Protein AF-A0A8S3JSC9-F1 (afdb_monomer)

Radius of gyration: 20.57 Å; Cα contacts (8 Å, |Δi|>4): 93; chains: 1; bounding box: 44×23×69 Å

Mean predicted aligned error: 8.95 Å

Foldseek 3Di:
DFDPPQWDFDCDVNDTDIDGAAEDPDDLVVVVVVVCVVPVPDDDDSVVSVVPPPPSYDYPVVDDPPDDPDPVQVVQLVVLVVCPVVDPDCCSNGPVSVVCVVDDDPVPPD

Solvent-accessible surface area (backbone atoms only — not comparable to full-atom values): 6855 Å² total; per-residue (Å²): 86,71,53,95,83,38,58,42,80,41,77,56,96,88,40,84,42,80,37,66,44,38,73,37,86,56,53,74,64,58,51,48,55,51,49,43,71,78,34,81,88,62,91,72,54,71,66,59,58,63,65,72,48,58,86,45,53,40,55,56,86,79,46,80,87,85,62,81,49,48,71,70,58,34,53,51,35,52,51,29,54,58,46,41,78,78,43,91,63,76,46,30,71,36,62,67,54,35,51,63,72,72,50,80,63,86,84,71,79,127

Secondary structure (DSSP, 8-state):
---TT-EEEEEETTEEEEEE-EEE-S-HHHHHHHHHHH-TT----HHHHHHSS-TTEEEGGGS-TTS--SHHHHHHHHHHHHHTTTSSSGGGSSHHHHHHHHSPPTT---

Structure (mmCIF, N/CA/C/O backbone):
data_AF-A0A8S3JSC9-F1
#
_entry.id   AF-A0A8S3JSC9-F1
#
loop_
_atom_site.group_PDB
_atom_site.id
_atom_site.type_symbol
_atom_site.label_atom_id
_atom_site.label_alt_id
_atom_site.label_comp_id
_atom_site.label_asym_id
_atom_site.label_entity_id
_atom_site.label_seq_id
_atom_site.pdbx_PDB_ins_code
_atom_site.Cartn_x
_atom_site.Cartn_y
_atom_site.Cartn_z
_atom_site.occupancy
_atom_site.B_iso_or_equiv
_atom_site.auth_seq_id
_atom_site.auth_comp_id
_atom_site.auth_asym_id
_atom_site.auth_atom_id
_atom_site.pdbx_PDB_model_num
ATOM 1 N N . MET A 1 1 ? 2.809 -1.578 -6.951 1.00 67.69 1 MET A N 1
ATOM 2 C CA . MET A 1 1 ? 2.773 -2.177 -5.586 1.00 67.69 1 MET A CA 1
ATOM 3 C C . MET A 1 1 ? 3.974 -1.689 -4.778 1.00 67.69 1 MET A C 1
ATOM 5 O O . MET A 1 1 ? 4.929 -1.266 -5.410 1.00 67.69 1 MET A O 1
ATOM 9 N N . PRO A 1 2 ? 3.972 -1.724 -3.428 1.00 67.50 2 PRO A N 1
ATOM 10 C CA . PRO A 1 2 ? 5.114 -1.259 -2.639 1.00 67.50 2 PRO A CA 1
ATOM 11 C C . PRO A 1 2 ? 6.353 -2.104 -2.931 1.00 67.50 2 PRO A C 1
ATOM 13 O O . PRO A 1 2 ? 6.343 -3.321 -2.732 1.00 67.50 2 PRO A O 1
ATOM 16 N N . GLY A 1 3 ?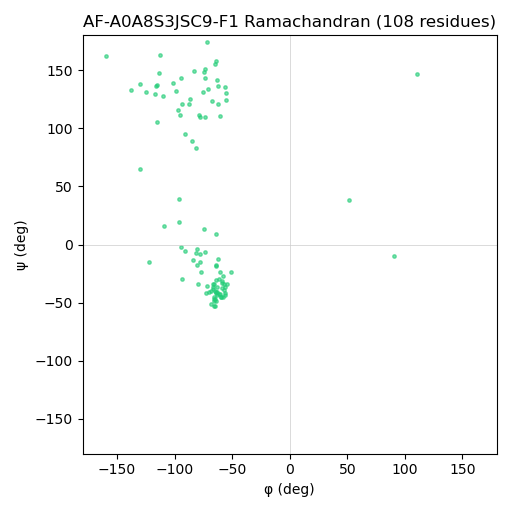 7.420 -1.463 -3.398 1.00 72.25 3 GLY A N 1
ATOM 17 C CA . GLY A 1 3 ? 8.706 -2.114 -3.606 1.00 72.25 3 GLY A CA 1
ATOM 18 C C . GLY A 1 3 ? 9.404 -2.426 -2.280 1.00 72.25 3 GLY A C 1
ATOM 19 O O . GLY A 1 3 ? 8.987 -2.001 -1.203 1.00 72.25 3 GLY A O 1
ATOM 20 N N . LYS A 1 4 ? 10.540 -3.133 -2.337 1.00 76.94 4 LYS A N 1
ATOM 21 C CA . LYS A 1 4 ? 11.364 -3.430 -1.142 1.00 76.94 4 LYS A CA 1
ATOM 22 C C . LYS A 1 4 ? 11.831 -2.164 -0.404 1.00 76.94 4 LYS A C 1
ATOM 24 O O . LYS A 1 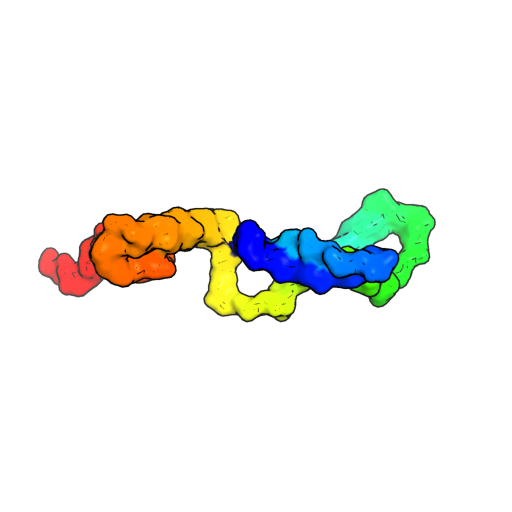4 ? 12.083 -2.204 0.794 1.00 76.94 4 LYS A O 1
ATOM 29 N N . ARG A 1 5 ? 11.961 -1.049 -1.130 1.00 79.50 5 ARG A N 1
ATOM 30 C CA . ARG A 1 5 ? 12.373 0.256 -0.592 1.00 79.50 5 ARG A CA 1
ATOM 31 C C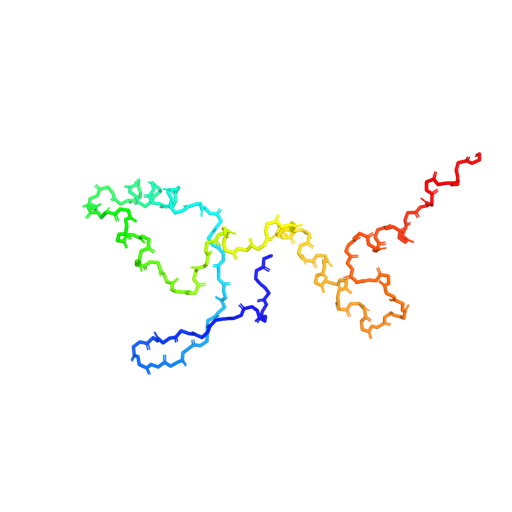 . ARG A 1 5 ? 11.217 1.057 0.012 1.00 79.50 5 ARG A C 1
ATOM 33 O O . ARG A 1 5 ? 11.475 2.016 0.730 1.00 79.50 5 ARG A O 1
ATOM 40 N N . ASP A 1 6 ? 9.970 0.662 -0.237 1.00 84.88 6 ASP A N 1
ATOM 41 C CA . ASP A 1 6 ? 8.794 1.328 0.316 1.00 84.88 6 ASP A CA 1
ATOM 42 C C . ASP A 1 6 ? 8.536 0.847 1.741 1.00 84.88 6 ASP A C 1
ATOM 44 O O . ASP A 1 6 ? 7.733 -0.054 2.001 1.00 84.88 6 ASP A O 1
ATOM 48 N N . THR A 1 7 ? 9.244 1.460 2.683 1.00 91.62 7 THR A N 1
ATOM 49 C CA . THR A 1 7 ? 9.149 1.148 4.107 1.00 91.62 7 THR A CA 1
ATOM 50 C C . THR A 1 7 ? 8.544 2.302 4.901 1.00 91.62 7 THR A C 1
ATOM 52 O O . THR A 1 7 ? 8.408 3.434 4.429 1.00 91.62 7 THR A O 1
ATOM 55 N N . ILE A 1 8 ? 8.108 1.994 6.115 1.00 91.06 8 ILE A N 1
ATOM 56 C CA . ILE A 1 8 ? 7.600 2.944 7.097 1.00 91.06 8 ILE A CA 1
ATOM 57 C C . ILE A 1 8 ? 8.161 2.577 8.466 1.00 91.06 8 ILE A C 1
ATOM 59 O O . ILE A 1 8 ? 8.158 1.411 8.863 1.00 91.06 8 ILE A O 1
ATOM 63 N N . VAL A 1 9 ? 8.659 3.582 9.183 1.00 93.56 9 VAL A N 1
ATOM 64 C CA . VAL A 1 9 ? 9.118 3.421 10.563 1.00 93.56 9 VAL A CA 1
ATOM 65 C C . VAL A 1 9 ? 7.922 3.625 11.480 1.00 93.56 9 VAL A C 1
ATOM 67 O O . VAL A 1 9 ? 7.293 4.683 11.469 1.00 93.56 9 VAL A O 1
ATOM 70 N N . VAL A 1 10 ? 7.605 2.606 12.269 1.00 93.88 10 VAL A N 1
ATOM 71 C CA . VAL A 1 10 ? 6.511 2.621 13.237 1.00 93.88 10 VAL A CA 1
ATOM 72 C C . VAL A 1 10 ? 7.107 2.494 14.634 1.00 93.88 10 VAL A C 1
ATOM 74 O O . VAL A 1 10 ? 8.026 1.710 14.852 1.00 93.88 10 VAL A O 1
ATOM 77 N N . ASN A 1 11 ? 6.596 3.284 15.579 1.00 91.38 11 ASN A N 1
ATOM 78 C CA . ASN A 1 11 ? 6.844 3.037 16.994 1.00 91.38 11 ASN A CA 1
ATOM 79 C C . ASN A 1 11 ? 5.915 1.909 17.449 1.00 91.38 11 ASN A C 1
ATOM 81 O O . ASN A 1 11 ? 4.693 2.090 17.467 1.00 91.38 11 ASN A O 1
ATOM 85 N N . ASP A 1 12 ? 6.514 0.770 17.755 1.00 88.12 12 ASP A N 1
ATOM 86 C CA . ASP A 1 12 ? 5.867 -0.447 18.207 1.00 88.12 12 ASP A CA 1
ATOM 87 C C . ASP A 1 12 ? 6.332 -0.718 19.640 1.00 88.12 12 ASP A C 1
ATOM 89 O O . ASP A 1 12 ? 7.495 -1.038 19.880 1.00 88.12 12 ASP A O 1
ATOM 93 N N . ASN A 1 13 ? 5.451 -0.471 20.610 1.00 88.00 13 ASN A N 1
ATOM 94 C CA . ASN A 1 13 ? 5.727 -0.645 22.041 1.00 88.00 13 ASN A CA 1
ATOM 95 C C . ASN A 1 13 ? 7.013 0.045 22.548 1.00 88.00 13 ASN A C 1
ATOM 97 O O . ASN A 1 13 ? 7.734 -0.491 23.385 1.00 88.00 13 ASN A O 1
ATOM 101 N N . GLY A 1 14 ? 7.313 1.248 22.047 1.00 90.06 14 GLY A N 1
ATOM 102 C CA . GLY A 1 14 ? 8.494 2.026 22.437 1.00 90.06 14 GLY A CA 1
ATOM 103 C C . GLY A 1 14 ? 9.732 1.757 21.578 1.00 90.06 14 GLY A C 1
ATOM 104 O O . GLY A 1 14 ? 10.698 2.517 21.654 1.00 90.06 14 GLY A O 1
ATOM 105 N N . GLN A 1 15 ? 9.699 0.740 20.714 1.00 93.88 15 GLN A N 1
ATOM 106 C CA . GLN A 1 15 ? 10.769 0.435 19.775 1.00 93.88 15 GLN A CA 1
ATOM 107 C C . GLN A 1 15 ? 10.446 0.988 18.384 1.00 93.88 15 GLN A C 1
ATOM 109 O O . GLN A 1 15 ? 9.357 0.801 17.843 1.00 93.88 15 GLN A O 1
ATOM 114 N N . LYS A 1 16 ? 11.410 1.677 17.766 1.00 95.31 16 LYS A N 1
ATOM 115 C CA . LYS A 1 16 ? 11.297 2.075 16.358 1.00 95.31 16 LYS A CA 1
ATOM 116 C C . LYS A 1 16 ? 11.604 0.871 15.474 1.00 95.31 16 LYS A C 1
ATOM 118 O O . LYS A 1 16 ? 12.761 0.474 15.362 1.00 95.31 16 LYS A O 1
ATOM 123 N N . THR A 1 17 ? 10.580 0.354 14.807 1.00 95.31 17 THR A N 1
ATOM 124 C CA . THR A 1 17 ? 10.687 -0.800 13.911 1.00 95.31 17 THR A CA 1
ATOM 125 C C . THR A 1 17 ? 10.348 -0.386 12.485 1.00 95.31 17 THR A C 1
ATOM 127 O O . THR A 1 17 ? 9.408 0.372 12.239 1.00 95.31 17 THR A O 1
ATOM 130 N N . THR A 1 18 ? 11.141 -0.864 11.527 1.00 94.88 18 THR A N 1
ATOM 131 C CA . THR A 1 18 ? 10.921 -0.595 10.101 1.00 94.88 18 THR A CA 1
ATOM 132 C C . THR A 1 18 ? 10.093 -1.719 9.495 1.00 94.88 18 THR A C 1
ATOM 134 O O . THR A 1 18 ? 10.520 -2.870 9.492 1.00 94.88 18 THR A O 1
ATOM 137 N N . TYR A 1 19 ? 8.933 -1.374 8.945 1.00 93.38 19 TYR A N 1
ATOM 138 C CA . TYR A 1 19 ? 8.031 -2.302 8.270 1.00 93.38 19 TYR A CA 1
ATOM 139 C C . TYR A 1 19 ? 7.947 -1.983 6.777 1.00 93.38 19 TYR A C 1
ATOM 141 O O . TYR A 1 19 ? 8.016 -0.821 6.374 1.00 93.38 19 TYR A O 1
ATOM 149 N N . GLN A 1 20 ? 7.756 -3.003 5.940 1.00 91.62 20 GLN A N 1
ATOM 150 C CA . GLN A 1 20 ? 7.388 -2.788 4.540 1.00 91.62 20 GLN A CA 1
ATOM 151 C C . GLN A 1 20 ? 5.941 -2.286 4.468 1.00 91.62 20 GLN A C 1
ATOM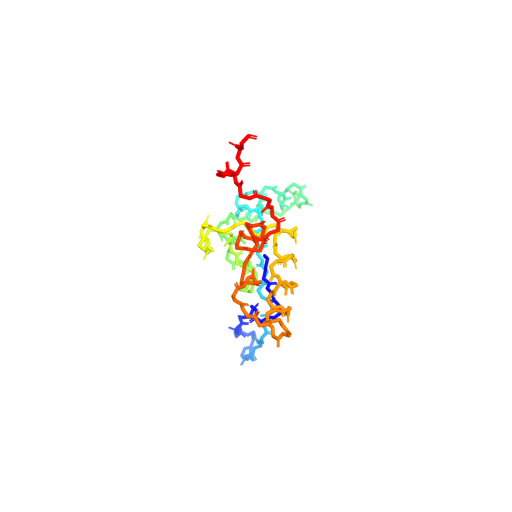 153 O O . GLN A 1 20 ? 5.054 -2.848 5.118 1.00 91.62 20 GLN A O 1
ATOM 158 N N . LYS A 1 21 ? 5.689 -1.246 3.665 1.00 90.00 21 LYS A N 1
ATOM 159 C CA . LYS A 1 21 ? 4.327 -0.757 3.436 1.00 90.00 21 LYS A CA 1
ATOM 160 C C . LYS A 1 21 ? 3.493 -1.847 2.768 1.00 90.00 21 LYS A C 1
ATOM 162 O O . LYS A 1 21 ? 3.934 -2.482 1.812 1.00 90.00 21 LYS A O 1
ATOM 167 N N . ARG A 1 22 ? 2.260 -2.026 3.234 1.00 89.19 22 ARG A N 1
ATOM 168 C CA . ARG A 1 22 ? 1.257 -2.890 2.600 1.00 89.19 22 ARG A CA 1
ATOM 169 C C . ARG A 1 22 ? 0.079 -2.042 2.158 1.00 89.19 22 ARG A C 1
ATOM 171 O O . ARG A 1 22 ? -0.441 -1.266 2.949 1.00 89.19 22 ARG A O 1
ATOM 178 N N . ILE A 1 23 ? -0.340 -2.174 0.905 1.00 87.12 23 ILE A N 1
ATOM 179 C CA . ILE A 1 23 ? -1.516 -1.453 0.409 1.00 87.12 23 ILE A CA 1
ATOM 180 C C . ILE A 1 23 ? -2.748 -2.287 0.720 1.00 87.12 23 ILE A C 1
ATOM 182 O O . ILE A 1 23 ? -2.838 -3.441 0.302 1.00 87.12 23 ILE A O 1
ATOM 186 N N . LEU A 1 24 ? -3.711 -1.687 1.412 1.00 89.62 24 LEU A N 1
ATOM 187 C CA . LEU A 1 24 ? -5.047 -2.248 1.505 1.00 89.62 24 LEU A CA 1
ATOM 188 C C . LEU A 1 24 ? -5.749 -2.033 0.160 1.00 89.62 24 LEU A C 1
ATOM 190 O O . LEU A 1 24 ? -6.031 -0.896 -0.225 1.00 89.62 24 LEU A O 1
ATOM 194 N N . LEU A 1 25 ? -5.956 -3.128 -0.576 1.00 85.88 25 LEU A N 1
ATOM 195 C CA . LEU A 1 25 ? -6.594 -3.102 -1.897 1.00 85.88 25 LEU A CA 1
ATOM 196 C C . LEU A 1 25 ? -8.095 -2.818 -1.801 1.00 85.88 25 LEU A C 1
ATOM 198 O O . LEU A 1 25 ? -8.630 -2.110 -2.652 1.00 85.88 25 LEU A O 1
ATOM 202 N N . TYR A 1 26 ? -8.728 -3.330 -0.747 1.00 89.44 26 TYR A N 1
ATOM 203 C CA . TYR A 1 26 ? -10.098 -3.013 -0.375 1.00 89.44 26 TYR A CA 1
ATOM 204 C C . TYR A 1 26 ? -10.198 -1.606 0.219 1.00 89.44 26 TYR A C 1
ATOM 206 O O . TYR A 1 26 ? -9.279 -1.092 0.864 1.00 89.44 26 TYR A O 1
ATOM 214 N N . THR A 1 27 ? -11.353 -0.981 0.056 1.00 91.12 27 THR A N 1
ATOM 215 C CA . THR A 1 27 ? -11.741 0.147 0.900 1.00 91.12 27 THR A CA 1
ATOM 216 C C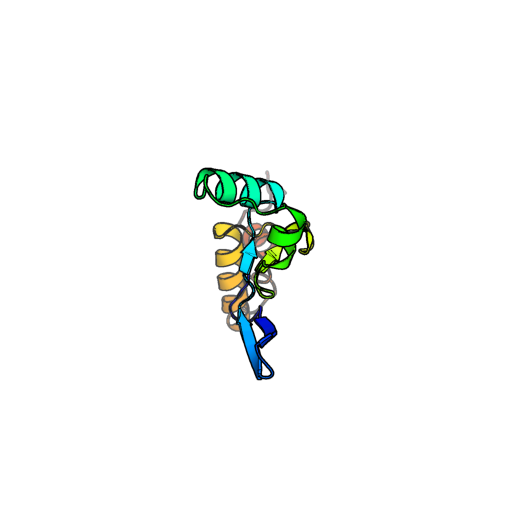 . THR A 1 27 ? -11.900 -0.319 2.349 1.00 91.12 27 THR A C 1
ATOM 218 O O . THR A 1 27 ? -12.152 -1.491 2.628 1.00 91.12 27 THR A O 1
ATOM 221 N N . ILE A 1 28 ? -11.800 0.611 3.303 1.00 93.38 28 ILE A N 1
ATOM 222 C CA . ILE A 1 28 ? -12.039 0.297 4.722 1.00 93.38 28 ILE A CA 1
ATOM 223 C C . ILE A 1 28 ? -13.452 -0.261 4.941 1.00 93.38 28 ILE A C 1
ATOM 225 O O . ILE A 1 28 ? -13.641 -1.104 5.810 1.00 93.38 28 ILE A O 1
ATOM 229 N N . ARG A 1 29 ? -14.432 0.176 4.137 1.00 93.94 29 ARG A N 1
ATOM 230 C CA . ARG A 1 29 ? -15.801 -0.343 4.189 1.00 93.94 29 ARG A CA 1
ATOM 231 C C . ARG A 1 29 ? -15.866 -1.810 3.761 1.00 93.94 29 ARG A C 1
ATOM 233 O O . ARG A 1 29 ? -16.372 -2.614 4.529 1.00 93.94 29 ARG A O 1
ATOM 240 N N . GLU A 1 30 ? -15.321 -2.150 2.594 1.00 95.38 30 GLU A N 1
ATOM 241 C CA . GLU A 1 30 ? -15.317 -3.533 2.086 1.00 95.38 30 GLU A CA 1
ATOM 242 C C . GLU A 1 30 ? -14.563 -4.476 3.035 1.00 95.38 30 GLU A C 1
ATOM 244 O O . GLU A 1 30 ? -15.042 -5.560 3.351 1.00 95.38 30 GLU A O 1
ATOM 249 N N . ALA A 1 31 ? -13.410 -4.040 3.556 1.00 94.94 31 ALA A N 1
ATOM 250 C CA . ALA A 1 31 ? -12.647 -4.820 4.529 1.00 94.94 31 ALA A CA 1
ATOM 251 C C . ALA A 1 31 ? -13.420 -5.046 5.842 1.00 94.94 31 ALA A C 1
ATOM 253 O O . ALA A 1 31 ? -13.317 -6.113 6.441 1.00 94.94 31 ALA A O 1
ATOM 254 N N . TYR A 1 32 ? -14.196 -4.055 6.287 1.00 95.81 32 TYR A N 1
ATOM 255 C CA . TYR A 1 32 ? -15.036 -4.163 7.480 1.00 95.81 32 TYR A CA 1
ATOM 256 C C . TYR A 1 32 ? -16.224 -5.114 7.275 1.00 95.81 32 TYR A C 1
ATOM 258 O O . TYR A 1 32 ? -16.536 -5.906 8.158 1.00 95.81 32 TYR A O 1
ATOM 266 N N . GLU A 1 33 ? -16.869 -5.070 6.110 1.00 95.69 33 GLU A N 1
ATOM 267 C CA . GLU A 1 33 ? -17.966 -5.983 5.763 1.00 95.69 33 GLU A CA 1
ATOM 268 C C . GLU A 1 33 ? -17.486 -7.442 5.708 1.00 95.69 33 GLU A C 1
ATOM 270 O O . GLU A 1 33 ? -18.130 -8.316 6.287 1.00 95.69 33 GLU A O 1
ATOM 275 N N . LEU A 1 34 ? -16.315 -7.690 5.107 1.00 96.06 34 LEU A N 1
ATOM 276 C CA . LEU A 1 34 ? -15.662 -9.005 5.128 1.00 96.06 34 LEU A CA 1
ATOM 277 C C . LEU A 1 34 ? -15.347 -9.460 6.557 1.00 96.06 34 LEU A C 1
ATOM 279 O O . LEU A 1 34 ? -15.654 -10.591 6.924 1.00 96.06 34 LEU A O 1
ATOM 283 N N . PHE A 1 35 ? -14.808 -8.565 7.389 1.00 95.56 35 PHE A N 1
ATOM 284 C CA . PHE A 1 35 ? -14.510 -8.869 8.787 1.00 95.56 35 PHE A CA 1
ATOM 285 C C . PHE A 1 35 ? -15.752 -9.322 9.567 1.00 95.56 35 PHE A C 1
ATOM 287 O O . PHE A 1 35 ? -15.678 -10.316 10.287 1.00 95.56 35 PHE A O 1
ATOM 294 N N . LEU A 1 36 ? -16.890 -8.635 9.416 1.00 95.88 36 LEU A N 1
ATOM 295 C CA . LEU A 1 36 ? -18.140 -9.023 10.081 1.00 95.88 36 LEU A CA 1
ATOM 296 C C . LEU A 1 36 ? -18.687 -10.358 9.566 1.00 95.88 36 LEU A C 1
ATOM 298 O O . LEU A 1 36 ? -19.198 -11.148 10.357 1.00 95.88 36 LEU A O 1
ATOM 302 N N . ALA A 1 37 ? -18.570 -10.619 8.260 1.00 95.88 37 ALA A N 1
ATOM 303 C CA . ALA A 1 37 ? -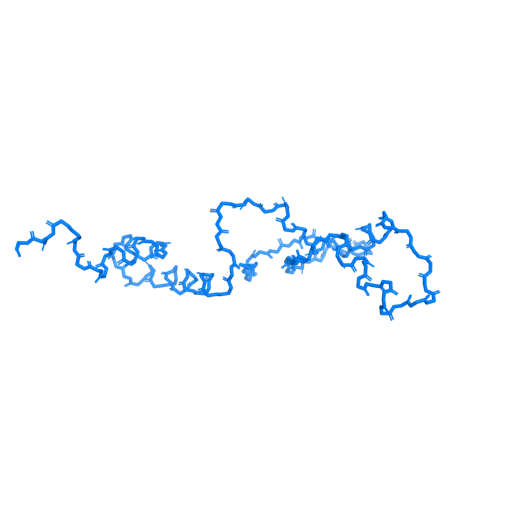18.995 -11.884 7.665 1.00 95.88 37 ALA A CA 1
ATOM 304 C C . ALA A 1 37 ? -18.166 -13.071 8.185 1.00 95.88 37 ALA A C 1
ATOM 306 O O . ALA A 1 37 ? -18.714 -14.134 8.465 1.00 95.88 37 ALA A O 1
ATOM 307 N N . GLU A 1 38 ? -16.857 -12.879 8.356 1.00 96.88 38 GLU A N 1
ATOM 308 C CA . GLU A 1 38 ? -15.938 -13.887 8.897 1.00 96.88 38 GLU A CA 1
ATOM 309 C C . GLU A 1 38 ? -16.040 -14.027 10.426 1.00 96.88 38 GLU A C 1
ATOM 311 O O . GLU A 1 38 ? -15.710 -15.078 10.974 1.00 96.88 38 GLU A O 1
ATOM 316 N N . ASN A 1 39 ? -16.510 -12.987 11.126 1.00 95.94 39 ASN A N 1
ATOM 317 C CA . ASN A 1 39 ? -16.549 -12.919 12.589 1.00 95.94 39 ASN A CA 1
ATOM 318 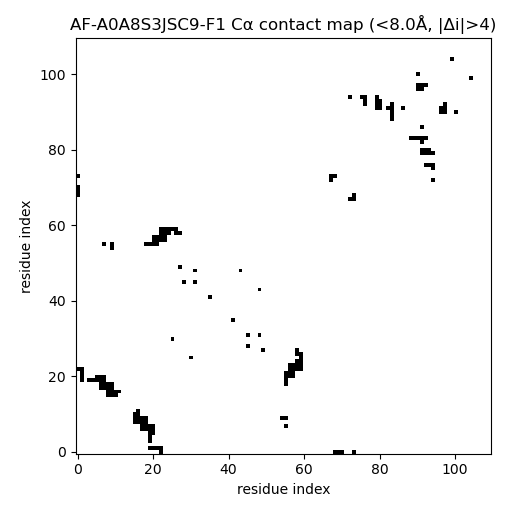C C . ASN A 1 39 ? -17.937 -12.490 13.110 1.00 95.94 39 ASN A C 1
ATOM 320 O O . ASN A 1 39 ? -18.056 -11.444 13.757 1.00 95.94 39 ASN A O 1
ATOM 324 N N . PRO A 1 40 ? -18.996 -13.298 12.905 1.00 93.00 40 PRO A N 1
ATOM 325 C CA . PRO A 1 40 ? -20.380 -12.903 13.194 1.00 93.00 40 PRO A CA 1
ATOM 326 C C . PRO A 1 40 ? -20.673 -12.626 14.680 1.00 93.00 40 PRO A C 1
ATOM 328 O O . PRO A 1 40 ? -21.676 -11.998 15.003 1.00 93.00 40 PRO A O 1
ATOM 331 N N . GLY A 1 41 ? -19.815 -13.086 15.598 1.00 93.44 41 GLY A N 1
ATOM 332 C CA . GLY A 1 41 ? -19.948 -12.847 17.040 1.00 93.44 41 GLY A CA 1
ATOM 333 C C . GLY A 1 41 ? -19.234 -11.593 17.555 1.00 93.44 41 GLY A C 1
ATOM 334 O O . GLY A 1 41 ? -19.358 -11.274 18.737 1.00 93.44 41 GLY A O 1
ATOM 335 N N . ILE A 1 42 ? -18.467 -10.890 16.714 1.00 93.88 42 ILE A N 1
ATOM 336 C CA . ILE A 1 42 ? -17.695 -9.718 17.138 1.00 93.88 42 ILE A CA 1
ATOM 337 C C . ILE A 1 42 ? -18.471 -8.439 16.827 1.00 93.88 42 ILE A C 1
ATOM 339 O O . ILE A 1 42 ? -18.660 -8.065 15.673 1.00 93.88 42 ILE A O 1
ATOM 343 N N . SER A 1 43 ? -18.851 -7.710 17.877 1.00 90.06 43 SER A N 1
ATOM 344 C CA . SER A 1 43 ? -19.411 -6.363 17.757 1.00 90.06 43 SER A CA 1
ATOM 345 C C . SER A 1 43 ? -18.295 -5.322 17.835 1.00 90.06 43 SER A C 1
ATOM 347 O O . SER A 1 43 ? -17.889 -4.908 18.921 1.00 90.06 43 SER A O 1
ATOM 349 N N . LEU A 1 44 ? -17.805 -4.882 16.679 1.00 92.88 44 LEU A N 1
ATOM 350 C CA . LEU A 1 44 ? -16.790 -3.835 16.554 1.00 92.88 44 LEU A CA 1
ATOM 351 C C . LEU A 1 44 ? -17.311 -2.730 15.639 1.00 92.88 44 LEU A C 1
ATOM 353 O O . LEU A 1 44 ? -17.784 -3.019 14.551 1.00 92.88 44 LEU A O 1
ATOM 357 N N . GLY A 1 45 ? -17.207 -1.462 16.039 1.00 94.75 45 GLY A N 1
ATOM 358 C CA . GLY A 1 45 ? -17.597 -0.345 15.174 1.00 94.75 45 GLY A CA 1
ATOM 359 C C . GLY A 1 45 ? -16.582 -0.082 14.053 1.00 94.75 45 GLY A C 1
ATOM 360 O O . GLY A 1 45 ? -15.376 -0.224 14.253 1.00 94.75 45 GLY A O 1
ATOM 361 N N . ARG A 1 46 ? -17.048 0.397 12.890 1.00 94.25 46 ARG A N 1
ATOM 362 C CA . ARG A 1 46 ? -16.197 0.677 11.713 1.00 94.25 46 ARG A CA 1
ATOM 363 C C . ARG A 1 46 ? -15.039 1.648 11.988 1.00 94.25 46 ARG A C 1
ATOM 365 O O . ARG A 1 46 ? -13.968 1.479 11.417 1.00 94.25 46 ARG A O 1
ATOM 372 N N . THR A 1 47 ? -15.239 2.662 12.834 1.00 94.50 47 THR A N 1
ATOM 373 C CA . THR A 1 47 ? -14.175 3.619 13.198 1.00 94.50 47 THR A CA 1
ATOM 374 C C . THR A 1 47 ? -13.066 2.927 13.980 1.00 94.50 47 THR A C 1
ATOM 376 O O . THR A 1 47 ? -11.908 3.000 13.589 1.00 94.50 47 THR A O 1
ATOM 379 N N . VAL A 1 48 ? -13.434 2.154 15.007 1.00 95.00 48 VAL A N 1
ATOM 380 C CA . VAL A 1 48 ? -12.469 1.380 15.798 1.00 95.00 48 VAL A CA 1
ATOM 381 C C . VAL A 1 48 ? -11.751 0.366 14.910 1.00 95.00 48 VAL A C 1
ATOM 383 O O . VAL A 1 48 ? -10.533 0.265 14.975 1.00 95.00 48 VAL A O 1
ATOM 386 N N . PHE A 1 49 ? -12.473 -0.317 14.016 1.00 95.25 49 PHE A N 1
ATOM 387 C CA . PHE A 1 49 ? -11.878 -1.206 13.013 1.00 95.25 49 PHE A CA 1
ATOM 388 C C . PHE A 1 49 ? -10.831 -0.494 12.136 1.00 95.25 49 PHE A C 1
ATOM 390 O O . PHE A 1 49 ? -9.755 -1.031 11.875 1.00 95.25 49 PHE A O 1
ATOM 397 N N . ALA A 1 50 ? -11.122 0.730 11.691 1.00 93.31 50 ALA A N 1
ATOM 398 C CA . ALA A 1 50 ? -10.187 1.516 10.894 1.00 93.31 50 ALA A CA 1
ATOM 399 C C . ALA A 1 50 ? -8.927 1.916 11.683 1.00 93.31 50 ALA A C 1
ATOM 401 O O . ALA A 1 50 ? -7.849 1.968 11.084 1.00 93.31 50 ALA A O 1
ATOM 402 N N . ASP A 1 51 ? -9.067 2.170 12.987 1.00 92.62 51 ASP A N 1
ATOM 403 C CA . ASP A 1 51 ? -7.994 2.610 13.886 1.00 92.62 51 ASP A CA 1
ATOM 404 C C . ASP A 1 51 ? -7.089 1.463 14.350 1.00 92.62 51 ASP A C 1
ATOM 406 O O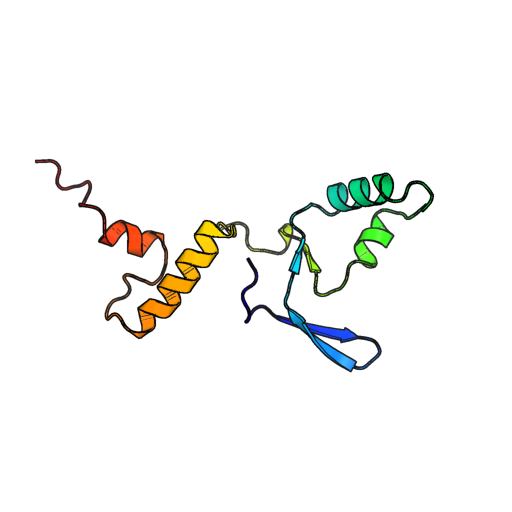 . ASP A 1 51 ? -5.879 1.649 14.480 1.00 92.62 51 ASP A O 1
ATOM 410 N N . VAL A 1 52 ? -7.640 0.258 14.544 1.00 92.62 52 VAL A N 1
ATOM 411 C CA . VAL A 1 52 ? -6.849 -0.942 14.895 1.00 92.62 52 VAL A CA 1
ATOM 412 C C . VAL A 1 52 ? -6.045 -1.491 13.715 1.00 92.62 52 VAL A C 1
ATOM 414 O O . VAL A 1 52 ? -5.233 -2.402 13.883 1.00 92.62 52 VAL A O 1
ATOM 417 N N . ARG A 1 53 ? -6.232 -0.936 12.512 1.00 91.69 53 ARG A N 1
ATOM 418 C CA . ARG A 1 53 ? -5.423 -1.269 11.339 1.00 91.69 53 ARG A CA 1
ATOM 419 C C . ARG A 1 53 ? -3.933 -1.052 11.654 1.00 91.69 53 ARG A C 1
ATOM 421 O O . ARG A 1 53 ? -3.556 0.048 12.067 1.00 91.69 53 ARG A O 1
ATOM 428 N N . PRO A 1 54 ? -3.048 -2.029 11.371 1.00 92.50 54 PRO A N 1
ATOM 429 C CA . PRO A 1 54 ? -1.616 -1.833 11.556 1.00 92.50 54 PRO A CA 1
ATOM 430 C C . PRO A 1 54 ? -1.112 -0.615 10.775 1.00 92.50 54 PRO A C 1
ATOM 432 O O . PRO A 1 54 ? -1.434 -0.441 9.600 1.00 92.50 54 PRO A O 1
ATOM 435 N N . LYS A 1 55 ? -0.280 0.220 11.407 1.00 91.25 55 LYS A N 1
ATOM 436 C CA . LYS A 1 55 ? 0.187 1.500 10.835 1.00 91.25 55 LYS A CA 1
ATOM 437 C C . LYS A 1 55 ? 0.960 1.350 9.520 1.00 91.25 55 LYS A C 1
ATOM 439 O O . LYS A 1 55 ? 1.004 2.286 8.728 1.00 91.25 55 LYS A O 1
ATOM 444 N N . TYR A 1 56 ? 1.554 0.182 9.276 1.00 92.31 56 TYR A N 1
ATOM 445 C CA . TYR A 1 56 ? 2.240 -0.127 8.021 1.00 92.31 56 TYR A CA 1
ATOM 446 C C . TYR A 1 56 ? 1.297 -0.540 6.879 1.00 92.31 56 TYR A C 1
ATOM 448 O O . TYR A 1 56 ? 1.751 -0.723 5.747 1.00 92.31 56 TYR A O 1
ATOM 456 N N . VAL A 1 57 ? -0.007 -0.661 7.146 1.00 92.25 57 VAL A N 1
ATOM 457 C CA . VAL A 1 57 ? -1.050 -0.887 6.143 1.00 92.25 57 VAL A CA 1
ATOM 458 C C . VAL A 1 57 ? -1.659 0.458 5.739 1.00 92.25 57 VAL A C 1
ATOM 460 O O . VAL A 1 57 ? -2.360 1.116 6.513 1.00 92.25 57 VAL A O 1
ATOM 463 N N . VAL A 1 58 ? -1.396 0.865 4.500 1.00 89.19 58 VAL A N 1
ATOM 464 C CA . VAL A 1 58 ? -1.831 2.135 3.911 1.00 89.19 58 VAL A CA 1
ATOM 465 C C . VAL A 1 58 ? -3.042 1.937 3.007 1.00 89.19 58 VAL A C 1
ATOM 467 O O . VAL A 1 58 ? -3.122 0.979 2.240 1.00 89.19 58 VAL A O 1
ATOM 470 N N . VAL A 1 59 ? -4.001 2.858 3.087 1.00 87.69 59 VAL A N 1
ATOM 471 C CA . VAL A 1 59 ? -5.194 2.841 2.230 1.00 87.69 59 VAL A CA 1
ATOM 472 C C . VAL A 1 59 ? -4.837 3.257 0.808 1.00 87.69 59 VAL A C 1
ATOM 474 O O . VAL A 1 59 ? -4.034 4.168 0.611 1.00 87.69 59 VAL A O 1
ATOM 477 N N . LYS A 1 60 ? -5.462 2.640 -0.199 1.00 77.88 60 LYS A N 1
ATOM 478 C CA . LYS A 1 60 ? -5.212 2.968 -1.612 1.00 77.88 60 LYS A CA 1
ATOM 479 C C . LYS A 1 60 ? -5.395 4.459 -1.935 1.00 77.88 60 LYS A C 1
ATOM 481 O O . LYS A 1 60 ? -4.636 4.990 -2.735 1.00 77.88 60 LYS A O 1
ATOM 486 N N . SER A 1 61 ? -6.337 5.143 -1.279 1.00 74.25 61 SER A N 1
ATOM 487 C CA . SER A 1 61 ? -6.574 6.588 -1.442 1.00 74.25 61 SER A CA 1
ATOM 488 C C . SER A 1 61 ? -5.413 7.477 -0.989 1.00 74.25 61 SER A C 1
ATOM 490 O O . SER A 1 61 ? -5.340 8.636 -1.378 1.00 74.25 61 SER A O 1
ATOM 492 N N . SER A 1 62 ? -4.491 6.950 -0.178 1.00 72.62 62 SER A N 1
ATOM 493 C CA . SER A 1 62 ? -3.277 7.674 0.216 1.00 72.62 62 SER A CA 1
ATOM 494 C C . SER A 1 62 ? -2.196 7.677 -0.871 1.00 72.62 62 SER A C 1
ATOM 496 O O . SER A 1 62 ? -1.191 8.371 -0.732 1.00 72.62 62 SER A O 1
ATOM 498 N N . MET A 1 63 ? -2.379 6.912 -1.953 1.00 68.94 63 MET A N 1
ATOM 499 C CA . MET A 1 63 ? -1.459 6.893 -3.087 1.00 68.94 63 MET A CA 1
ATOM 500 C C . MET A 1 63 ? -1.915 7.857 -4.180 1.00 68.94 63 MET A C 1
ATOM 502 O O . MET A 1 63 ? -3.105 7.980 -4.462 1.00 68.94 63 MET A O 1
ATOM 506 N N . ALA A 1 64 ? -0.957 8.509 -4.841 1.00 64.19 64 ALA A N 1
ATOM 507 C CA . ALA A 1 64 ? -1.241 9.338 -6.004 1.00 64.19 64 ALA A CA 1
ATOM 508 C C . ALA A 1 64 ? -1.875 8.472 -7.109 1.00 64.19 64 ALA A C 1
ATOM 510 O O . ALA A 1 64 ? -1.219 7.625 -7.709 1.00 64.19 64 ALA A O 1
ATOM 511 N N . HIS A 1 65 ? -3.164 8.692 -7.374 1.00 59.25 65 HIS A N 1
ATOM 512 C CA . HIS A 1 65 ? -4.024 7.884 -8.249 1.00 59.25 65 HIS A CA 1
ATOM 513 C C . HIS A 1 65 ? -3.634 7.848 -9.743 1.00 59.25 65 HIS A C 1
ATOM 515 O O . HIS A 1 65 ? -4.408 7.353 -10.557 1.00 59.25 65 HIS A O 1
ATOM 521 N N . ARG A 1 66 ? -2.474 8.383 -10.137 1.00 61.34 66 ARG A N 1
ATOM 522 C CA . ARG A 1 66 ? -2.139 8.624 -11.551 1.00 61.34 66 ARG A CA 1
ATOM 523 C C . ARG A 1 66 ? -1.345 7.508 -12.232 1.00 61.34 66 ARG A C 1
ATOM 525 O O . ARG A 1 66 ? -1.084 7.619 -13.420 1.00 61.34 66 ARG A O 1
ATOM 532 N N . VAL A 1 67 ? -0.973 6.446 -11.518 1.00 65.62 67 VAL A N 1
ATOM 533 C CA . VAL A 1 67 ? -0.184 5.337 -12.078 1.00 65.62 67 VAL A CA 1
ATOM 534 C C . VAL A 1 67 ? -0.807 3.982 -11.761 1.00 65.62 67 VAL A C 1
ATOM 536 O O . VAL A 1 67 ? -1.283 3.737 -10.650 1.00 65.62 67 VAL A O 1
ATOM 539 N N . CYS A 1 68 ? -0.820 3.091 -12.755 1.00 73.56 68 CYS A N 1
ATOM 540 C CA . CYS A 1 68 ? -1.264 1.714 -12.584 1.00 73.56 68 CYS A CA 1
ATOM 541 C C . CYS A 1 68 ? -0.276 0.960 -11.684 1.00 73.56 68 CYS A C 1
ATOM 543 O O . CYS A 1 68 ? 0.909 0.886 -11.986 1.00 73.56 68 CYS A O 1
ATOM 545 N N . VAL A 1 69 ? -0.770 0.384 -10.584 1.00 71.19 69 VAL A N 1
ATOM 546 C CA . VAL A 1 69 ? 0.049 -0.330 -9.582 1.00 71.19 69 VAL A CA 1
ATOM 547 C C . VAL A 1 69 ? -0.165 -1.845 -9.596 1.00 71.19 69 VAL A C 1
ATOM 549 O O . VAL A 1 69 ? 0.179 -2.517 -8.617 1.00 71.19 69 VAL A O 1
ATOM 552 N N . CYS A 1 70 ? -0.772 -2.388 -10.658 1.00 79.44 70 CYS A N 1
ATOM 553 C CA . CYS A 1 70 ? -0.964 -3.832 -10.781 1.00 79.44 70 CYS A CA 1
ATOM 554 C C . CYS A 1 70 ? 0.387 -4.549 -10.904 1.00 79.44 70 CYS A C 1
ATOM 556 O O . CYS A 1 70 ? 1.375 -3.960 -11.342 1.00 79.44 70 CYS A O 1
ATOM 558 N N . ILE A 1 71 ? 0.423 -5.830 -10.530 1.00 81.25 71 ILE A N 1
ATOM 559 C CA . ILE A 1 71 ? 1.661 -6.623 -10.540 1.00 81.25 71 ILE A CA 1
ATOM 560 C C . ILE A 1 71 ? 2.323 -6.655 -11.923 1.00 81.25 71 ILE A C 1
ATOM 562 O O . ILE A 1 71 ? 3.542 -6.635 -12.010 1.00 81.25 71 ILE A O 1
ATOM 566 N N . TYR A 1 72 ? 1.531 -6.641 -12.997 1.00 85.44 72 TYR A N 1
ATOM 567 C CA . TYR A 1 72 ? 2.037 -6.719 -14.365 1.00 85.44 72 TYR A CA 1
ATOM 568 C C . TYR A 1 72 ? 2.802 -5.451 -14.759 1.00 85.44 72 TYR A C 1
ATOM 570 O O . TYR A 1 72 ? 3.958 -5.534 -15.161 1.00 85.44 72 TYR A O 1
ATOM 578 N N . HIS A 1 73 ? 2.200 -4.276 -14.564 1.00 83.69 73 HIS A N 1
ATOM 579 C CA . HIS A 1 73 ? 2.855 -3.002 -14.864 1.00 83.69 73 HIS A CA 1
ATOM 580 C C . HIS A 1 73 ? 4.014 -2.711 -13.903 1.00 83.69 73 HIS A C 1
ATOM 582 O O . HIS A 1 73 ? 5.069 -2.250 -14.332 1.00 83.69 73 HIS A O 1
ATOM 588 N N . GLU A 1 74 ? 3.850 -3.008 -12.611 1.00 82.62 74 GLU A N 1
ATOM 589 C CA . GLU A 1 74 ? 4.897 -2.773 -11.613 1.00 82.62 74 GLU A CA 1
ATOM 590 C C . GLU A 1 74 ? 6.136 -3.631 -11.879 1.00 82.62 74 GLU A C 1
ATOM 592 O O . GLU A 1 74 ? 7.248 -3.112 -11.914 1.00 82.62 74 GLU A O 1
ATOM 597 N N . ASN A 1 75 ? 5.960 -4.937 -12.105 1.00 86.69 75 ASN A N 1
ATOM 598 C CA . ASN A 1 75 ? 7.089 -5.844 -12.294 1.00 86.69 75 ASN A CA 1
ATOM 599 C C . ASN A 1 75 ? 7.896 -5.485 -13.542 1.00 86.69 75 ASN A C 1
ATOM 601 O O . ASN A 1 75 ? 9.125 -5.492 -13.490 1.00 86.69 75 ASN A O 1
ATOM 605 N N . VAL A 1 76 ? 7.231 -5.124 -14.644 1.00 88.25 76 VAL A N 1
ATOM 606 C CA . VAL A 1 76 ? 7.933 -4.704 -15.863 1.00 88.25 76 VAL A CA 1
ATOM 607 C C . VAL A 1 76 ? 8.690 -3.398 -15.631 1.00 88.25 76 VAL A C 1
ATOM 609 O O . VAL A 1 76 ? 9.872 -3.326 -15.954 1.00 88.25 76 VAL A O 1
ATOM 612 N N . ASN A 1 77 ? 8.078 -2.400 -14.986 1.00 85.88 77 ASN A N 1
ATOM 613 C CA . ASN A 1 77 ? 8.780 -1.164 -14.631 1.00 85.88 77 ASN A CA 1
ATOM 614 C C . ASN A 1 77 ? 9.996 -1.421 -13.724 1.00 85.88 77 ASN A C 1
ATOM 616 O O . ASN A 1 77 ? 11.034 -0.781 -13.888 1.00 85.88 77 ASN A O 1
ATOM 620 N N . LEU A 1 78 ? 9.918 -2.365 -12.782 1.00 85.06 78 LEU A N 1
ATOM 621 C CA . LEU A 1 78 ? 11.061 -2.745 -11.943 1.00 85.06 78 LEU A CA 1
ATOM 622 C C . LEU A 1 78 ? 12.201 -3.372 -12.761 1.00 85.06 78 LEU A C 1
ATOM 624 O O . LEU A 1 78 ? 13.366 -3.050 -12.520 1.00 85.06 78 LEU A O 1
ATOM 628 N N . LEU A 1 79 ? 11.879 -4.230 -13.734 1.00 88.19 79 LEU A N 1
ATOM 629 C CA . LEU A 1 79 ? 12.865 -4.823 -14.644 1.00 88.19 79 LEU A CA 1
ATOM 630 C C . LEU A 1 79 ? 13.521 -3.758 -15.531 1.00 88.19 79 LEU A C 1
ATOM 632 O O . LEU A 1 79 ? 14.749 -3.708 -15.608 1.00 88.19 79 LEU A O 1
ATOM 636 N N . LEU A 1 80 ? 12.726 -2.866 -16.127 1.00 88.50 80 LEU A N 1
ATOM 637 C CA . LEU A 1 80 ? 13.211 -1.757 -16.957 1.00 88.50 80 LEU A CA 1
ATOM 638 C C . LEU A 1 80 ? 14.144 -0.824 -16.173 1.00 88.50 80 LEU A C 1
ATOM 640 O O . LEU A 1 80 ? 15.258 -0.548 -16.615 1.00 88.50 80 LEU A O 1
ATOM 644 N N . ASN A 1 81 ? 13.768 -0.458 -14.945 1.00 84.94 81 ASN A N 1
ATOM 645 C CA . ASN A 1 81 ? 14.621 0.322 -14.044 1.00 84.94 81 ASN A CA 1
ATOM 646 C C . ASN A 1 81 ? 15.958 -0.366 -13.723 1.00 84.94 81 ASN A C 1
ATOM 648 O O . ASN A 1 81 ? 16.969 0.306 -13.507 1.00 84.94 81 ASN A O 1
ATOM 652 N N . SER A 1 82 ? 15.983 -1.701 -13.658 1.00 85.81 82 SER A N 1
ATOM 653 C CA . SER A 1 82 ? 17.231 -2.449 -13.484 1.00 85.81 82 SER A CA 1
ATOM 654 C C . SER A 1 82 ? 18.081 -2.433 -14.757 1.00 85.81 82 SER A C 1
ATOM 656 O O . SER A 1 82 ? 19.293 -2.244 -14.673 1.00 85.81 82 SER A O 1
ATOM 658 N N . LEU A 1 83 ? 17.456 -2.595 -15.927 1.00 87.19 83 LEU A N 1
ATOM 659 C CA . LEU A 1 83 ? 18.117 -2.585 -17.238 1.00 87.19 83 LEU A CA 1
ATOM 660 C C . LEU A 1 83 ? 18.704 -1.215 -17.597 1.00 87.19 83 LEU A C 1
ATOM 662 O O . LEU A 1 83 ? 19.790 -1.161 -18.168 1.00 87.19 83 LEU A O 1
ATOM 666 N N . CYS A 1 84 ? 18.056 -0.120 -17.188 1.00 84.75 84 CYS A N 1
ATOM 667 C CA . CYS A 1 84 ? 18.540 1.262 -17.337 1.00 84.75 84 CYS A CA 1
ATOM 668 C C . CYS A 1 84 ? 19.972 1.485 -16.821 1.00 84.75 84 CYS A C 1
ATOM 670 O O . CYS A 1 84 ? 20.647 2.415 -17.242 1.00 84.75 84 CYS A O 1
ATOM 672 N N . LYS A 1 85 ? 20.455 0.646 -15.897 1.00 83.81 85 LYS A N 1
ATOM 673 C CA . LYS A 1 85 ? 21.827 0.730 -15.371 1.00 83.81 85 LYS A CA 1
ATOM 674 C C . LYS A 1 85 ? 22.882 0.155 -16.316 1.00 83.81 85 LYS A C 1
ATOM 676 O O . LYS A 1 85 ? 24.070 0.362 -16.090 1.00 83.81 85 LYS A O 1
ATOM 681 N N . HIS A 1 86 ? 22.455 -0.614 -17.311 1.00 87.00 86 HIS A N 1
ATOM 682 C CA . HIS A 1 86 ? 23.317 -1.393 -18.199 1.00 87.00 86 HIS A CA 1
ATOM 683 C C . HIS A 1 86 ? 23.133 -1.036 -19.677 1.00 87.00 86 HIS A C 1
ATOM 685 O O . HIS A 1 86 ? 23.977 -1.394 -20.493 1.00 87.00 86 HIS A O 1
ATOM 691 N N . VAL A 1 87 ? 22.052 -0.338 -20.023 1.00 83.56 87 VAL A N 1
ATOM 692 C CA . VAL A 1 87 ? 21.759 0.123 -21.381 1.00 83.56 87 VAL A CA 1
ATOM 693 C C . VAL A 1 87 ? 21.909 1.640 -21.420 1.00 83.56 87 VAL A C 1
ATOM 695 O O . VAL A 1 87 ? 21.327 2.343 -20.599 1.00 83.56 87 VAL A O 1
ATOM 698 N N . ASN A 1 88 ? 22.696 2.145 -22.371 1.00 72.56 88 ASN A N 1
ATOM 699 C CA . ASN A 1 88 ? 22.830 3.583 -22.588 1.00 72.56 88 ASN A CA 1
ATOM 700 C C . ASN A 1 88 ? 21.579 4.129 -23.287 1.00 72.56 88 ASN A C 1
ATOM 702 O O . ASN A 1 88 ? 21.154 3.596 -24.309 1.00 72.56 88 ASN A O 1
ATOM 706 N N . GLY A 1 89 ? 21.032 5.221 -22.753 1.00 66.06 89 GLY A N 1
ATOM 707 C CA . GLY A 1 89 ? 19.823 5.870 -23.260 1.00 66.06 89 GLY A CA 1
ATOM 708 C C . GLY A 1 89 ? 18.638 5.715 -22.308 1.00 66.06 89 GLY A C 1
ATOM 709 O O . GLY A 1 89 ? 18.486 4.706 -21.626 1.00 66.06 89 GLY A O 1
ATOM 710 N N . SER A 1 90 ? 17.772 6.726 -22.255 1.00 69.94 90 SER A N 1
ATOM 711 C CA . SER A 1 90 ? 16.604 6.764 -21.361 1.00 69.94 90 SER A CA 1
ATOM 712 C C . SER A 1 90 ? 15.455 5.846 -21.796 1.00 69.94 90 SER A C 1
ATOM 714 O O . SER A 1 90 ? 14.348 5.979 -21.295 1.00 69.94 90 SER A O 1
ATOM 716 N N . VAL A 1 91 ? 15.688 4.919 -22.728 1.00 76.50 91 VAL A N 1
ATOM 717 C CA . VAL A 1 91 ? 14.643 4.086 -23.346 1.00 76.50 91 VAL A CA 1
ATOM 718 C C . VAL A 1 91 ? 13.961 3.169 -22.324 1.00 76.50 91 VAL A C 1
ATOM 720 O O . VAL A 1 91 ? 12.777 2.882 -22.439 1.00 76.50 91 VAL A O 1
ATOM 723 N N . CYS A 1 92 ? 14.683 2.747 -21.284 1.00 81.19 92 CYS A N 1
ATOM 724 C CA . CYS A 1 92 ? 14.171 1.848 -20.248 1.00 81.19 92 CYS A CA 1
ATOM 725 C C . CYS A 1 92 ? 13.663 2.594 -18.992 1.00 81.19 92 CYS A C 1
ATOM 727 O O . CYS A 1 92 ? 13.611 2.000 -17.913 1.00 81.19 92 CYS A O 1
ATOM 729 N N . SER A 1 93 ? 13.358 3.898 -19.070 1.00 77.38 93 SER A N 1
ATOM 730 C CA . SER A 1 93 ? 12.928 4.688 -17.899 1.00 77.38 93 SER A CA 1
ATOM 731 C C . SER A 1 93 ? 11.571 4.257 -17.351 1.00 77.38 93 SER A C 1
ATOM 733 O O . SER A 1 93 ? 11.343 4.266 -16.142 1.00 77.38 93 SER A O 1
ATOM 735 N N . ASP A 1 94 ? 10.670 3.881 -18.247 1.00 80.56 94 ASP A N 1
ATOM 736 C CA . ASP A 1 94 ? 9.298 3.510 -17.951 1.00 80.56 94 ASP A CA 1
ATOM 737 C C . ASP A 1 94 ? 8.731 2.684 -19.107 1.00 80.56 94 ASP A C 1
ATOM 739 O O . ASP A 1 94 ? 9.265 2.681 -20.220 1.00 80.56 94 ASP A O 1
ATOM 743 N N . LEU A 1 95 ? 7.641 1.970 -18.832 1.00 84.50 95 LEU A N 1
ATOM 744 C CA . LEU A 1 95 ? 7.020 1.098 -19.818 1.00 84.50 95 LEU A CA 1
ATOM 745 C C . LEU A 1 95 ? 6.612 1.832 -21.098 1.00 84.50 95 LEU A C 1
ATOM 747 O O . LEU A 1 95 ? 6.779 1.260 -22.167 1.00 84.50 95 LEU A O 1
ATOM 751 N N . HIS A 1 96 ? 6.091 3.059 -21.001 1.00 84.44 96 HIS A N 1
ATOM 752 C CA . HIS A 1 96 ? 5.608 3.787 -22.171 1.00 84.44 96 HIS A CA 1
ATOM 753 C C . HIS A 1 96 ? 6.769 4.106 -23.115 1.00 84.44 96 HIS A C 1
ATOM 755 O O . HIS A 1 96 ? 6.738 3.688 -24.272 1.00 84.44 96 HIS A O 1
ATOM 761 N N . SER A 1 97 ? 7.827 4.732 -22.596 1.00 84.00 97 SER A N 1
ATOM 762 C CA . SER A 1 97 ? 9.047 5.038 -23.355 1.00 84.00 97 SER A CA 1
ATOM 763 C C . SER A 1 97 ? 9.666 3.787 -23.984 1.00 84.00 97 SER A C 1
ATOM 765 O O . SER A 1 97 ? 10.061 3.804 -25.150 1.00 84.00 97 SER A O 1
ATOM 767 N N . PHE A 1 98 ? 9.691 2.678 -23.239 1.00 87.06 98 PHE A N 1
ATOM 768 C CA . PHE A 1 98 ? 10.227 1.412 -23.727 1.00 87.06 98 PHE A CA 1
ATOM 769 C C . PHE A 1 98 ? 9.390 0.827 -24.867 1.00 87.06 98 PHE A C 1
ATOM 771 O O . PHE A 1 98 ? 9.939 0.430 -25.892 1.00 87.06 98 PHE A O 1
ATOM 778 N N . THR A 1 99 ? 8.062 0.794 -24.722 1.00 86.38 99 THR A N 1
ATOM 779 C CA . THR A 1 99 ? 7.175 0.287 -25.778 1.00 86.38 99 THR A CA 1
ATOM 780 C C . THR A 1 99 ? 7.244 1.138 -27.038 1.00 86.38 99 THR A C 1
ATOM 782 O O . THR A 1 99 ? 7.348 0.571 -28.122 1.00 86.38 99 THR A O 1
ATOM 785 N N . SER A 1 100 ? 7.275 2.468 -26.904 1.00 85.19 100 SER A N 1
ATOM 786 C CA . SER A 1 100 ? 7.367 3.395 -28.038 1.00 85.19 100 SER A CA 1
ATOM 787 C C . SER A 1 100 ? 8.653 3.212 -28.845 1.00 85.19 100 SER A C 1
ATOM 789 O O . SER A 1 100 ? 8.649 3.435 -30.046 1.00 85.19 100 SER A O 1
ATOM 791 N N . ALA A 1 101 ? 9.747 2.777 -28.213 1.00 83.88 101 ALA A N 1
ATOM 792 C CA . ALA A 1 101 ? 11.005 2.502 -28.906 1.00 83.88 101 ALA A CA 1
ATOM 793 C C . ALA A 1 101 ? 11.056 1.129 -29.605 1.00 83.88 101 ALA A C 1
ATOM 795 O O . ALA A 1 101 ? 11.939 0.903 -30.430 1.00 83.88 101 ALA A O 1
ATOM 796 N N . LEU A 1 102 ? 10.168 0.194 -29.247 1.00 84.00 102 LEU A N 1
ATOM 797 C CA . LEU A 1 102 ? 10.123 -1.154 -29.828 1.00 84.00 102 LEU A CA 1
ATOM 798 C C . LEU A 1 102 ? 9.152 -1.274 -31.001 1.00 84.00 102 LEU A C 1
ATOM 800 O O . LEU A 1 102 ? 9.336 -2.140 -31.856 1.00 84.00 102 LEU A O 1
ATOM 804 N N . VAL A 1 103 ? 8.090 -0.471 -31.004 1.00 82.69 103 VAL A N 1
ATOM 805 C CA . VAL A 1 103 ? 7.091 -0.485 -32.074 1.00 82.69 103 VAL A CA 1
ATOM 806 C C . VAL A 1 103 ? 7.563 0.363 -33.251 1.00 82.69 103 VAL A C 1
ATOM 808 O O . VAL A 1 103 ? 8.292 1.337 -33.079 1.00 82.69 103 VAL A O 1
ATOM 811 N N . CYS A 1 104 ? 7.158 -0.016 -34.462 1.00 77.56 104 CYS A N 1
ATOM 812 C CA . CYS A 1 104 ? 7.351 0.840 -35.626 1.00 77.56 104 CYS A CA 1
ATOM 813 C C . CYS A 1 104 ? 6.562 2.140 -35.438 1.00 77.56 104 CYS A C 1
ATOM 815 O O . CYS A 1 104 ? 5.449 2.119 -34.914 1.00 77.56 104 CYS A O 1
ATOM 817 N N . ASP A 1 105 ? 7.150 3.251 -35.876 1.00 73.56 105 ASP A N 1
ATOM 818 C CA . ASP A 1 105 ? 6.523 4.567 -35.823 1.00 73.56 105 ASP A CA 1
ATOM 819 C C . ASP A 1 105 ? 5.165 4.530 -36.545 1.00 73.56 105 ASP A C 1
ATOM 821 O O . ASP A 1 105 ? 5.103 4.164 -37.720 1.00 73.56 105 ASP A O 1
ATOM 825 N N . GLU A 1 106 ? 4.075 4.923 -35.876 1.00 61.84 106 GLU A N 1
ATOM 826 C CA . GLU A 1 106 ? 2.743 5.009 -36.509 1.00 61.84 106 GLU A CA 1
ATOM 827 C C . GLU A 1 106 ? 2.714 6.043 -37.649 1.00 61.84 106 GLU A C 1
ATOM 829 O O . GLU A 1 106 ? 1.786 6.073 -38.453 1.00 61.84 106 GLU A O 1
ATOM 834 N N . SER A 1 107 ? 3.751 6.877 -37.736 1.00 63.34 107 SER A N 1
ATOM 835 C CA . SER A 1 107 ? 3.979 7.833 -38.815 1.00 63.34 107 SER A CA 1
ATOM 836 C C . SER A 1 107 ? 4.622 7.230 -40.078 1.00 63.34 107 SER A C 1
ATOM 838 O O . SER A 1 107 ? 4.673 7.917 -41.093 1.00 63.34 107 SER A O 1
ATOM 840 N N . ASN A 1 108 ? 5.057 5.961 -40.059 1.00 59.84 108 ASN A N 1
ATOM 841 C CA . ASN A 1 108 ? 5.629 5.234 -41.208 1.00 59.84 108 ASN A CA 1
ATOM 842 C C . ASN A 1 108 ? 4.593 4.361 -41.952 1.00 59.84 108 ASN A C 1
ATOM 844 O O . ASN A 1 108 ? 4.894 3.239 -42.358 1.00 59.84 108 ASN A O 1
ATOM 848 N N . TYR A 1 109 ? 3.361 4.847 -42.119 1.00 58.44 109 TYR A N 1
ATOM 849 C CA . TYR A 1 109 ? 2.446 4.285 -43.119 1.00 58.44 109 TYR A CA 1
ATOM 850 C C . TYR A 1 109 ? 2.729 4.947 -44.477 1.00 58.44 109 TYR A C 1
ATOM 852 O O . TYR A 1 109 ? 2.128 5.974 -44.789 1.00 58.44 109 TYR A O 1
ATOM 860 N N . ASP A 1 110 ? 3.647 4.357 -45.246 1.00 51.38 110 ASP A N 1
ATOM 861 C CA . ASP A 1 110 ? 3.716 4.491 -46.712 1.00 51.38 110 ASP A CA 1
ATOM 862 C C . ASP A 1 110 ? 2.963 3.327 -47.380 1.00 51.38 110 ASP A C 1
ATOM 864 O O . ASP A 1 110 ? 3.139 2.166 -46.932 1.00 51.38 110 ASP A O 1
#

pLDDT: mean 84.67, std 10.43, range [51.38, 96.88]

Nearest PDB structures (foldseek):
  8pvr-assembly1_A  TM=5.597E-01  e=9.255E+00  Equus caballus
  8pxb-assembly1_A  TM=5.246E-01  e=8.093E+00  Equus caballus

Sequence (110 aa):
MPGKRDTIVVNDNGQKTTYQKRILLYTIREAYELFLAENPGISLGRTVFADVRPKYVVVKSSMAHRVCVCIYHENVNLLLNSLCKHVNG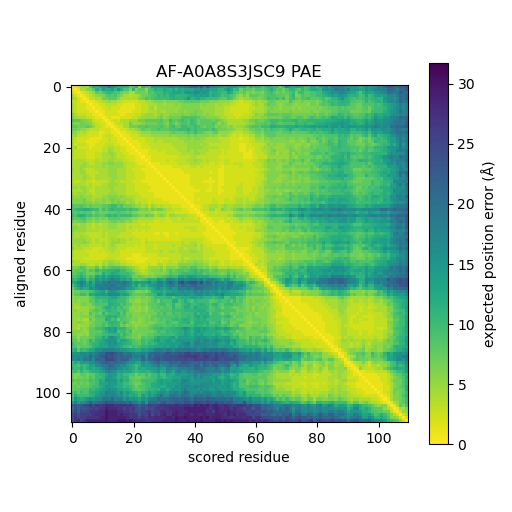SVCSDLHSFTSALVCDESNYD

Organism: NCBI:txid392030